Protein AF-A0ABD3Z2F8-F1 (afdb_monomer_lite)

pLDDT: mean 76.06, std 18.97, range [31.09, 95.56]

Secondary structure (DSSP, 8-state):
------S----PPP--S-----SHHHHHHHHTTS-TTS--------HHHHHTT-TT--HHHHHHHHHHHHHS--TTS---HHHHHHHHHHHHT-

Sequence (94 aa):
MKGLRCGFGVALPSRPACRDDVTVAGLIARLKQYPLDALCMGTFWLEDDFLSLDDSLSEEEIAEAMRIWDHSHDAGIGFNWDTLQFAIDHVKGR

Radius of gyration: 15.97 Å; chains: 1; bounding box: 47×27×39 Å

Foldseek 3Di:
DDDDDDDDDDPQPDPPPCLLPPDPVSVVVNVVVDDPPDDDDDDHDDPVLLCVVPVPDDPVLSSQLSVCLVVPDDPVDDDDPVSSVVSSCVSVVD

Structure (mmCIF, N/CA/C/O backbone):
data_AF-A0ABD3Z2F8-F1
#
_entry.id   AF-A0ABD3Z2F8-F1
#
loop_
_atom_site.group_PDB
_atom_site.id
_atom_site.type_symbol
_atom_site.label_atom_id
_atom_site.label_alt_id
_atom_site.label_comp_id
_atom_site.label_asym_id
_atom_site.label_entity_id
_atom_site.label_seq_id
_atom_site.pdbx_PDB_ins_code
_atom_site.Cartn_x
_atom_site.Cartn_y
_atom_site.Cartn_z
_atom_site.occupancy
_atom_site.B_iso_or_equiv
_atom_site.auth_seq_id
_atom_site.auth_comp_id
_atom_site.auth_asym_id
_atom_site.auth_atom_id
_atom_site.pdbx_PDB_model_num
ATOM 1 N N . MET A 1 1 ? 33.302 -15.327 8.999 1.00 31.17 1 MET A N 1
ATOM 2 C CA . MET A 1 1 ? 33.083 -16.138 7.782 1.00 31.17 1 MET A CA 1
ATOM 3 C C . MET A 1 1 ? 32.700 -15.197 6.653 1.00 31.17 1 MET A C 1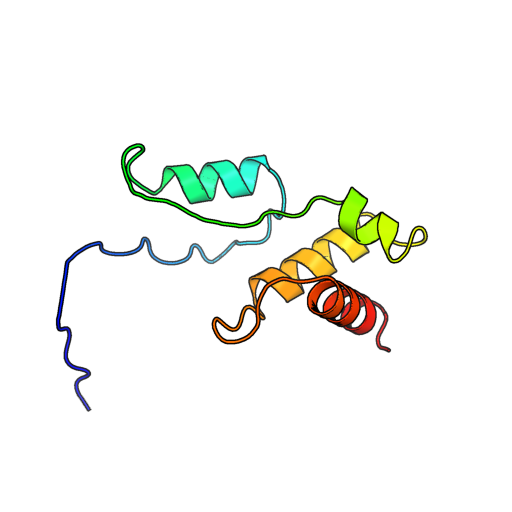
ATOM 5 O O . MET A 1 1 ? 31.778 -14.414 6.827 1.00 31.17 1 MET A O 1
ATOM 9 N N . LYS A 1 2 ? 33.478 -15.180 5.564 1.00 34.03 2 LYS A N 1
ATOM 10 C CA . LYS A 1 2 ? 33.239 -14.328 4.390 1.00 34.03 2 LYS A CA 1
ATOM 11 C C . LYS A 1 2 ? 32.078 -14.925 3.589 1.00 34.03 2 LYS A C 1
ATOM 13 O O . LYS A 1 2 ? 32.218 -16.021 3.059 1.00 34.03 2 LYS A O 1
ATOM 18 N N . GLY A 1 3 ? 30.948 -14.221 3.547 1.00 33.38 3 GLY A N 1
ATOM 19 C CA . GLY A 1 3 ? 29.808 -14.558 2.697 1.00 33.38 3 GLY A CA 1
ATOM 20 C C . GLY A 1 3 ? 30.125 -14.236 1.240 1.00 33.38 3 GLY A C 1
ATOM 21 O O . GLY A 1 3 ? 30.454 -13.101 0.898 1.00 33.38 3 GLY A O 1
ATOM 22 N N . LEU A 1 4 ? 30.081 -15.272 0.415 1.00 33.91 4 LEU A N 1
ATOM 23 C CA . LEU A 1 4 ? 30.367 -15.292 -1.011 1.00 33.91 4 LEU A CA 1
ATOM 24 C C . LEU A 1 4 ? 29.325 -14.447 -1.770 1.00 33.91 4 LEU A C 1
ATOM 26 O O . LEU A 1 4 ? 28.146 -14.784 -1.782 1.00 33.91 4 LEU A O 1
ATOM 30 N N . ARG A 1 5 ? 29.750 -13.350 -2.412 1.00 43.19 5 ARG A N 1
ATOM 31 C CA . ARG A 1 5 ? 28.937 -12.655 -3.423 1.00 43.19 5 ARG A CA 1
ATOM 32 C C . ARG A 1 5 ? 29.026 -13.443 -4.725 1.00 43.19 5 ARG A C 1
ATOM 34 O O . ARG A 1 5 ? 30.101 -13.516 -5.315 1.00 43.19 5 ARG A O 1
ATOM 41 N N . CYS A 1 6 ? 27.912 -14.008 -5.173 1.00 31.09 6 CYS A N 1
ATOM 42 C CA . CYS A 1 6 ? 27.796 -14.609 -6.495 1.00 31.09 6 CYS A CA 1
ATOM 43 C C . CYS A 1 6 ? 26.472 -14.177 -7.141 1.00 31.09 6 CYS A C 1
ATOM 45 O O . CYS A 1 6 ? 25.421 -14.359 -6.536 1.00 31.09 6 CYS A O 1
ATOM 47 N N . GLY A 1 7 ? 26.553 -13.637 -8.363 1.00 39.03 7 GLY A N 1
ATOM 48 C CA . GLY A 1 7 ? 25.449 -13.607 -9.329 1.00 39.03 7 GLY A CA 1
ATOM 49 C C . GLY A 1 7 ? 24.685 -12.286 -9.480 1.00 39.03 7 GLY A C 1
ATOM 50 O O . GLY A 1 7 ? 23.892 -11.934 -8.625 1.00 39.03 7 GLY A O 1
ATOM 51 N N . PHE A 1 8 ? 24.893 -11.630 -10.630 1.00 39.03 8 PHE A N 1
ATOM 52 C CA . PHE A 1 8 ? 24.115 -10.535 -11.239 1.00 39.03 8 PHE A CA 1
ATOM 53 C C . PHE A 1 8 ? 23.979 -9.220 -10.453 1.00 39.03 8 PHE A C 1
ATOM 55 O O . PHE A 1 8 ? 23.167 -9.046 -9.551 1.00 39.03 8 PHE A O 1
ATOM 62 N N . GLY A 1 9 ? 24.794 -8.247 -10.869 1.00 41.91 9 GLY A N 1
ATOM 63 C CA . GLY A 1 9 ? 24.768 -6.883 -10.370 1.00 41.91 9 GLY A CA 1
ATOM 64 C C . GLY A 1 9 ? 23.499 -6.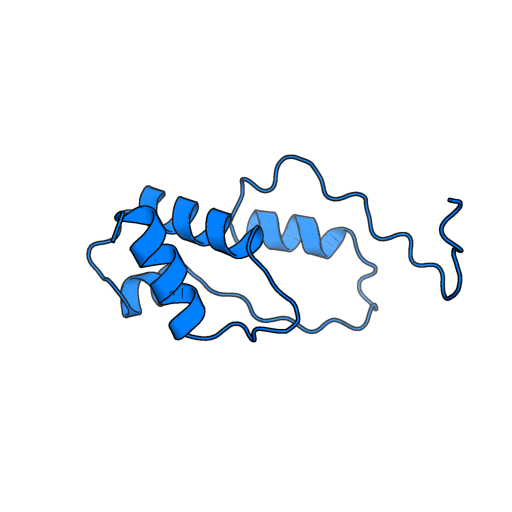140 -10.772 1.00 41.91 9 GLY A C 1
ATOM 65 O O . GLY A 1 9 ? 23.423 -5.579 -11.857 1.00 41.91 9 GLY A O 1
ATOM 66 N N . VAL A 1 10 ? 22.571 -6.036 -9.831 1.00 44.56 10 VAL A N 1
ATOM 67 C CA . VAL A 1 10 ? 21.921 -4.761 -9.536 1.00 44.56 10 VAL A CA 1
ATOM 68 C C . VAL A 1 10 ? 22.234 -4.515 -8.069 1.00 44.56 10 VAL A C 1
ATOM 70 O O . VAL A 1 10 ? 21.812 -5.277 -7.201 1.00 44.56 10 VAL A O 1
ATOM 73 N N . ALA A 1 11 ? 23.069 -3.518 -7.779 1.00 46.75 11 ALA A N 1
ATOM 74 C CA . ALA A 1 11 ? 23.207 -3.054 -6.409 1.00 46.75 11 ALA A CA 1
ATOM 75 C C . ALA A 1 11 ? 21.835 -2.501 -6.017 1.00 46.75 11 ALA A C 1
ATOM 77 O O . ALA A 1 11 ? 21.477 -1.408 -6.449 1.00 46.75 11 ALA A O 1
ATOM 78 N N . LEU A 1 12 ? 21.040 -3.289 -5.286 1.00 49.25 12 LEU A N 1
ATOM 79 C CA . LEU A 1 12 ? 19.802 -2.786 -4.711 1.00 49.25 12 LEU A CA 1
ATOM 80 C C . LEU A 1 12 ? 20.176 -1.545 -3.894 1.00 49.25 12 LEU A C 1
ATOM 82 O O . LEU A 1 12 ? 21.131 -1.624 -3.106 1.00 49.25 12 LEU A O 1
ATOM 86 N N . PRO A 1 13 ? 19.507 -0.402 -4.111 1.00 48.78 13 PRO A N 1
ATOM 87 C CA . PRO A 1 13 ? 19.779 0.787 -3.327 1.00 48.78 13 PRO A CA 1
ATOM 88 C C . PRO A 1 13 ? 19.672 0.422 -1.845 1.00 48.78 13 PRO A C 1
ATOM 90 O O . PRO A 1 13 ? 18.760 -0.299 -1.428 1.00 48.78 13 PRO A O 1
ATOM 93 N N . SER A 1 14 ? 20.652 0.863 -1.055 1.00 52.41 14 SER A N 1
ATOM 94 C CA . SER A 1 14 ? 20.633 0.701 0.397 1.00 52.41 14 SER A CA 1
ATOM 95 C C . SER A 1 14 ? 19.278 1.182 0.915 1.00 52.41 14 SER A C 1
ATOM 97 O O . SER A 1 14 ? 18.913 2.323 0.632 1.00 52.41 14 SER A O 1
ATOM 99 N N . ARG A 1 15 ? 18.536 0.327 1.640 1.00 51.28 15 ARG A N 1
ATOM 100 C CA . ARG A 1 15 ? 17.248 0.698 2.255 1.00 51.28 15 ARG A CA 1
ATOM 101 C C . ARG A 1 15 ? 17.437 2.031 3.001 1.00 51.28 15 ARG A C 1
ATOM 103 O O . ARG A 1 15 ? 18.215 2.048 3.958 1.00 51.28 15 ARG A O 1
ATOM 110 N N . PRO A 1 16 ? 16.799 3.139 2.580 1.00 47.91 16 PRO A N 1
ATOM 111 C CA . PRO A 1 16 ? 16.872 4.374 3.344 1.00 47.91 16 PRO A CA 1
ATOM 112 C C . PRO A 1 16 ? 16.236 4.132 4.716 1.00 47.91 16 PRO A C 1
ATOM 114 O O . PRO A 1 16 ? 15.201 3.479 4.821 1.00 47.91 16 PRO A O 1
ATOM 117 N N . ALA A 1 17 ? 16.889 4.633 5.765 1.00 48.50 17 ALA A N 1
ATOM 118 C CA . ALA A 1 17 ? 16.523 4.388 7.161 1.00 48.50 17 ALA A CA 1
ATOM 119 C C . ALA A 1 17 ? 15.175 5.008 7.580 1.00 48.50 17 ALA A C 1
ATOM 121 O O . ALA A 1 17 ? 14.689 4.704 8.660 1.00 48.50 17 ALA A O 1
ATOM 122 N N . CYS A 1 18 ? 14.576 5.855 6.740 1.00 44.03 18 CYS A N 1
ATOM 123 C CA . CYS A 1 18 ? 13.276 6.472 6.976 1.00 44.03 18 CYS A CA 1
ATOM 124 C C . CYS A 1 18 ? 12.292 5.912 5.942 1.00 44.03 18 CYS A C 1
ATOM 126 O O . CYS A 1 18 ? 12.211 6.382 4.807 1.00 44.03 18 CYS A O 1
ATOM 128 N N . ARG A 1 19 ? 11.614 4.827 6.324 1.00 53.81 19 ARG A N 1
ATOM 129 C CA . ARG A 1 19 ? 10.474 4.224 5.612 1.00 53.81 19 ARG A CA 1
ATOM 130 C C . ARG A 1 19 ? 9.141 4.787 6.127 1.00 53.81 19 ARG A C 1
ATOM 132 O O . ARG A 1 19 ? 8.100 4.185 5.904 1.00 53.81 19 ARG A O 1
ATOM 139 N N . ASP A 1 20 ? 9.176 5.920 6.827 1.00 57.75 20 ASP A N 1
ATOM 140 C CA . ASP A 1 20 ? 8.046 6.360 7.655 1.00 57.75 20 ASP A CA 1
ATOM 141 C C . ASP A 1 20 ? 6.891 6.955 6.837 1.00 57.75 20 ASP A C 1
ATOM 143 O O . ASP A 1 20 ? 5.769 7.061 7.319 1.00 57.75 20 ASP A O 1
ATOM 147 N N . ASP A 1 21 ? 7.151 7.285 5.572 1.00 72.31 21 ASP A N 1
ATOM 148 C CA . ASP A 1 21 ? 6.146 7.664 4.586 1.00 72.31 21 ASP A CA 1
ATOM 149 C C . ASP A 1 21 ? 5.532 6.393 3.956 1.00 72.31 21 ASP A C 1
ATOM 151 O O . ASP A 1 21 ? 6.059 5.814 2.996 1.00 72.31 21 ASP A O 1
ATOM 155 N N . VAL A 1 22 ? 4.389 5.969 4.503 1.00 86.75 22 VAL A N 1
ATOM 156 C CA . VAL A 1 22 ? 3.491 4.947 3.928 1.00 86.75 22 VAL A CA 1
ATOM 157 C C . VAL A 1 22 ? 2.462 5.561 2.970 1.00 86.75 22 VAL A C 1
ATOM 159 O O . VAL A 1 22 ? 1.326 5.115 2.881 1.00 86.75 22 VAL A O 1
ATOM 162 N N . THR A 1 23 ? 2.854 6.587 2.216 1.00 90.25 23 THR A N 1
ATOM 163 C CA . THR A 1 23 ? 1.995 7.240 1.222 1.00 90.25 23 THR A CA 1
ATOM 164 C C . THR A 1 23 ? 2.302 6.761 -0.198 1.00 90.25 23 THR A C 1
ATOM 166 O O . THR A 1 23 ? 3.354 6.179 -0.500 1.00 90.25 23 THR A O 1
ATOM 169 N N . VAL A 1 24 ? 1.397 7.084 -1.126 1.00 90.50 24 VAL A N 1
ATOM 170 C CA . VAL A 1 24 ? 1.610 6.887 -2.569 1.00 90.50 24 VAL A CA 1
ATOM 171 C C . VAL A 1 24 ? 2.847 7.651 -3.057 1.00 90.50 24 VAL A C 1
ATOM 173 O O . VAL A 1 24 ? 3.618 7.124 -3.861 1.00 90.50 24 VAL A O 1
ATOM 176 N N . ALA A 1 25 ? 3.085 8.868 -2.557 1.00 91.31 25 ALA A N 1
ATOM 177 C CA . ALA A 1 25 ? 4.254 9.659 -2.935 1.00 91.31 25 ALA A CA 1
ATOM 178 C C . ALA A 1 25 ? 5.557 8.981 -2.482 1.00 91.31 25 ALA A C 1
ATOM 180 O O . ALA A 1 25 ? 6.496 8.868 -3.279 1.00 91.31 25 ALA A O 1
ATOM 181 N N . GLY A 1 26 ? 5.585 8.443 -1.260 1.00 88.06 26 GLY A N 1
ATOM 182 C CA . GLY A 1 26 ? 6.698 7.648 -0.746 1.00 88.06 26 GLY A CA 1
ATOM 183 C C . GLY A 1 26 ? 6.916 6.356 -1.527 1.00 88.06 26 GLY A C 1
ATOM 184 O O . GLY A 1 26 ? 8.056 5.971 -1.798 1.00 88.06 26 GLY A O 1
ATOM 185 N N . LEU A 1 27 ? 5.847 5.670 -1.951 1.00 88.50 27 LEU A N 1
ATOM 186 C CA . LEU A 1 27 ? 5.956 4.501 -2.834 1.00 88.50 27 LEU A CA 1
ATOM 187 C C . LEU A 1 27 ? 6.556 4.871 -4.198 1.00 88.50 27 LEU A C 1
ATOM 189 O O . LEU A 1 27 ? 7.508 4.228 -4.640 1.00 88.50 27 LEU A O 1
ATOM 193 N N . ILE A 1 28 ? 6.076 5.944 -4.830 1.00 90.94 28 ILE A N 1
ATOM 194 C CA . ILE A 1 28 ? 6.632 6.450 -6.092 1.00 90.94 28 ILE A CA 1
ATOM 195 C C . ILE A 1 28 ? 8.115 6.804 -5.925 1.00 90.94 28 ILE A C 1
ATOM 197 O O . ILE A 1 28 ? 8.928 6.451 -6.778 1.00 90.94 28 ILE A O 1
ATOM 201 N N . ALA A 1 29 ?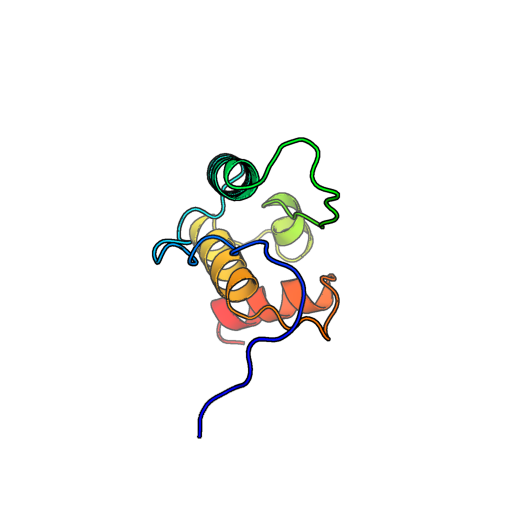 8.490 7.480 -4.836 1.00 89.50 29 ALA A N 1
ATOM 202 C CA . ALA A 1 29 ? 9.878 7.840 -4.558 1.00 89.50 29 ALA A CA 1
ATOM 203 C C . ALA A 1 29 ? 10.784 6.605 -4.415 1.00 89.50 29 ALA A C 1
ATOM 205 O O . ALA A 1 29 ? 11.912 6.617 -4.909 1.00 89.50 29 ALA A O 1
ATOM 206 N N . ARG A 1 30 ? 10.286 5.523 -3.799 1.00 86.25 30 ARG A N 1
ATOM 207 C CA . ARG A 1 30 ? 10.986 4.230 -3.707 1.00 86.25 30 ARG A CA 1
ATOM 208 C C . ARG A 1 30 ? 11.123 3.555 -5.074 1.00 86.25 30 ARG A C 1
ATOM 210 O O . ARG A 1 30 ? 12.213 3.110 -5.420 1.00 86.25 30 ARG A O 1
ATOM 217 N N . LEU A 1 31 ? 10.056 3.520 -5.873 1.00 88.94 31 LEU A N 1
ATOM 218 C CA . LEU A 1 31 ? 10.068 2.911 -7.210 1.00 88.94 31 LEU A CA 1
ATOM 219 C C . LEU A 1 31 ? 10.985 3.659 -8.188 1.00 88.94 31 LEU A C 1
ATOM 221 O O . LEU A 1 31 ? 11.688 3.030 -8.973 1.00 88.94 31 LEU A O 1
ATOM 225 N N . LYS A 1 32 ? 11.059 4.992 -8.090 1.00 90.75 32 LYS A N 1
ATOM 226 C CA . LYS A 1 32 ? 11.950 5.840 -8.905 1.00 90.75 32 LYS A CA 1
ATOM 227 C C . LYS A 1 32 ? 13.445 5.569 -8.702 1.00 90.75 32 LYS A C 1
ATOM 229 O O . LYS A 1 32 ? 14.252 6.091 -9.465 1.00 90.75 32 LYS A O 1
ATOM 234 N N . GLN A 1 33 ? 13.827 4.784 -7.693 1.00 89.75 33 GLN A N 1
ATOM 235 C CA . GLN A 1 33 ? 15.218 4.361 -7.495 1.00 89.75 33 GLN A CA 1
ATOM 236 C C . GLN A 1 33 ? 15.647 3.263 -8.484 1.00 89.75 33 GLN A C 1
ATOM 238 O O . GLN A 1 33 ? 16.841 2.989 -8.601 1.00 89.75 33 GLN A O 1
ATOM 243 N N . TYR A 1 34 ? 14.699 2.647 -9.195 1.00 90.12 34 TYR A N 1
ATOM 244 C CA . TYR A 1 34 ? 14.948 1.615 -10.199 1.00 90.12 34 TYR A CA 1
ATOM 245 C C . TYR A 1 34 ? 14.832 2.182 -11.627 1.00 90.12 34 TYR A C 1
ATOM 247 O O . TYR A 1 34 ? 14.098 3.150 -11.844 1.00 90.12 34 TYR A O 1
ATOM 255 N N . PRO A 1 35 ? 15.525 1.589 -12.621 1.00 92.50 35 PRO A N 1
ATOM 256 C CA . PRO A 1 35 ? 15.302 1.903 -14.032 1.00 92.50 35 PRO A CA 1
ATOM 257 C C . PRO A 1 35 ? 13.835 1.696 -14.434 1.00 92.50 35 PRO A C 1
ATOM 259 O O . PRO A 1 35 ? 13.208 0.728 -14.008 1.00 92.50 35 PRO A O 1
ATOM 262 N N . LEU A 1 36 ? 13.290 2.584 -15.272 1.00 91.25 36 LEU A N 1
ATOM 263 C CA . LEU A 1 36 ? 11.874 2.540 -15.674 1.00 91.25 36 LEU A CA 1
ATOM 264 C C . LEU A 1 36 ? 11.513 1.328 -16.544 1.00 91.25 36 LEU A C 1
ATOM 266 O O . LEU A 1 36 ? 10.342 0.983 -16.658 1.00 91.25 36 LEU A O 1
ATOM 270 N N . ASP A 1 37 ? 12.504 0.706 -17.172 1.00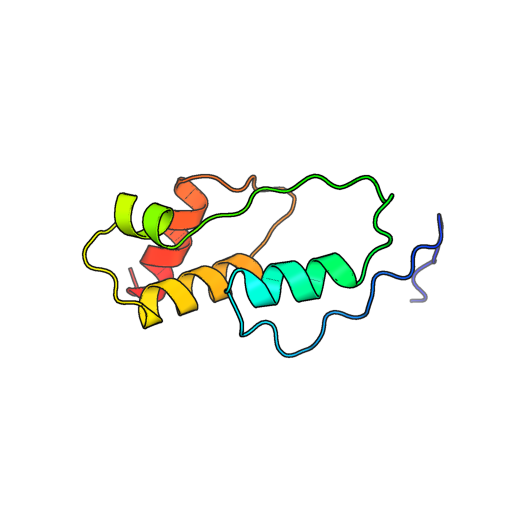 91.62 37 ASP A N 1
ATOM 271 C CA . ASP A 1 37 ? 12.376 -0.496 -17.994 1.00 91.62 37 ASP A CA 1
ATOM 272 C C . ASP A 1 37 ? 12.661 -1.790 -17.214 1.00 91.62 37 ASP A C 1
ATOM 274 O O . ASP A 1 37 ? 12.596 -2.884 -17.779 1.00 91.62 37 ASP A O 1
ATOM 278 N N . ALA A 1 38 ? 12.955 -1.694 -15.915 1.00 92.50 38 ALA A N 1
ATOM 279 C CA . ALA A 1 38 ? 13.110 -2.866 -15.072 1.00 92.50 38 ALA A CA 1
ATOM 280 C C . ALA A 1 38 ? 11.774 -3.618 -14.953 1.00 92.50 38 ALA A C 1
ATOM 282 O O . ALA A 1 38 ? 10.736 -3.036 -14.634 1.00 92.50 38 ALA A O 1
ATOM 283 N N . LEU A 1 39 ? 11.809 -4.938 -15.161 1.00 81.00 39 LEU A N 1
ATOM 284 C CA . LEU A 1 39 ? 10.657 -5.798 -14.893 1.00 81.00 39 LEU A CA 1
ATOM 285 C C . LEU A 1 39 ? 10.288 -5.693 -13.411 1.00 81.00 39 LEU A C 1
ATOM 287 O O . LEU A 1 39 ? 11.118 -5.942 -12.536 1.00 81.00 39 LEU A O 1
ATOM 291 N N . CYS A 1 40 ? 9.039 -5.335 -13.136 1.00 83.19 40 CYS A N 1
ATOM 292 C CA . CYS A 1 40 ? 8.540 -5.112 -11.788 1.00 83.19 40 CYS A CA 1
ATOM 293 C C . CYS A 1 40 ? 7.164 -5.763 -11.625 1.00 83.19 40 CYS A C 1
ATOM 295 O O . CYS A 1 40 ? 6.325 -5.700 -12.522 1.00 83.19 40 CYS A O 1
ATOM 297 N N . MET A 1 41 ? 6.943 -6.388 -10.470 1.00 79.38 41 MET A N 1
ATOM 298 C CA . MET A 1 41 ? 5.654 -6.917 -10.041 1.00 79.38 41 MET A CA 1
ATOM 299 C C . MET A 1 41 ? 5.519 -6.672 -8.543 1.00 79.38 41 MET A C 1
ATOM 301 O O . MET A 1 41 ? 6.462 -6.900 -7.787 1.00 79.38 41 MET A O 1
ATOM 305 N N . GLY A 1 42 ? 4.354 -6.200 -8.121 1.00 77.19 42 GLY A N 1
ATOM 306 C CA . GLY A 1 42 ? 4.067 -5.918 -6.726 1.00 77.19 42 GLY A CA 1
ATOM 307 C C . GLY A 1 42 ? 2.573 -5.765 -6.500 1.00 77.19 42 GLY A C 1
ATOM 308 O O . GLY A 1 42 ? 1.801 -5.594 -7.441 1.00 77.19 42 GLY A O 1
ATOM 309 N N . THR A 1 43 ? 2.191 -5.830 -5.235 1.00 77.56 43 THR A N 1
ATOM 310 C CA . THR A 1 43 ? 0.848 -5.544 -4.737 1.00 77.56 43 THR A CA 1
ATOM 311 C C . THR A 1 43 ? 0.957 -4.327 -3.831 1.00 77.56 43 THR A C 1
ATOM 313 O O . THR A 1 43 ? 1.911 -4.223 -3.059 1.00 77.56 43 THR A O 1
ATOM 316 N N . PHE A 1 44 ? 0.018 -3.396 -3.947 1.00 82.81 44 PHE A N 1
ATOM 317 C CA . PHE A 1 44 ? -0.072 -2.231 -3.076 1.00 82.81 44 PHE A CA 1
ATOM 318 C C . PHE A 1 44 ? -1.470 -2.183 -2.471 1.00 82.81 44 PHE A C 1
ATOM 320 O O . PHE A 1 44 ? -2.421 -2.648 -3.093 1.00 82.81 44 PHE A O 1
ATOM 327 N N . TRP A 1 45 ? -1.550 -1.639 -1.264 1.00 87.38 45 TRP A N 1
ATOM 328 C CA . TRP A 1 45 ? -2.769 -1.528 -0.475 1.00 87.38 45 TRP A CA 1
ATOM 329 C C . TRP A 1 45 ? -2.929 -0.071 -0.056 1.00 87.38 45 TRP A C 1
ATOM 331 O O . TRP A 1 45 ? -1.930 0.631 0.141 1.00 87.38 45 TRP A O 1
ATOM 341 N N . LEU A 1 46 ? -4.170 0.383 0.026 1.00 92.06 46 LEU A N 1
ATOM 342 C CA . LEU A 1 46 ? -4.553 1.737 0.402 1.00 92.06 46 LEU A CA 1
ATOM 343 C C . LEU A 1 46 ? -5.277 1.717 1.749 1.00 92.06 46 LEU A C 1
ATOM 345 O O . LEU A 1 46 ? -5.616 0.658 2.268 1.00 92.06 46 LEU A O 1
ATOM 349 N N . GLU A 1 47 ? -5.518 2.895 2.318 1.00 92.69 47 GLU A N 1
ATOM 350 C CA . GLU A 1 47 ? -6.271 3.035 3.572 1.00 92.69 47 GLU A CA 1
ATOM 351 C C . GLU A 1 47 ? -7.633 2.322 3.527 1.00 92.69 47 GLU A C 1
ATOM 353 O O . GLU A 1 47 ? -7.993 1.638 4.483 1.00 92.69 47 GLU A O 1
ATOM 358 N N . ASP A 1 48 ? -8.330 2.388 2.387 1.00 92.94 48 ASP A N 1
ATOM 359 C CA . ASP A 1 48 ? -9.639 1.763 2.171 1.00 92.94 48 ASP A CA 1
ATOM 360 C C . ASP A 1 48 ? -9.619 0.247 2.407 1.00 92.94 48 ASP A C 1
ATOM 362 O O . ASP A 1 48 ? -10.615 -0.333 2.846 1.00 92.94 48 ASP A O 1
ATOM 366 N N . ASP A 1 49 ? -8.487 -0.413 2.154 1.00 91.88 49 ASP A N 1
ATOM 367 C CA . ASP A 1 49 ? -8.351 -1.848 2.386 1.00 91.88 49 ASP A CA 1
ATOM 368 C C . ASP A 1 49 ? -8.294 -2.181 3.887 1.00 91.88 49 ASP A C 1
ATOM 370 O O . ASP A 1 49 ? -8.825 -3.205 4.315 1.00 91.88 49 ASP A O 1
ATOM 374 N N . PHE A 1 50 ? -7.705 -1.302 4.705 1.00 91.62 50 PHE A N 1
ATOM 375 C CA . PHE A 1 50 ? -7.694 -1.439 6.165 1.00 91.62 50 PHE A CA 1
ATOM 376 C C . PHE A 1 50 ? -9.069 -1.113 6.748 1.00 91.62 50 PHE A C 1
ATOM 378 O O . PHE A 1 50 ? -9.574 -1.859 7.585 1.00 91.62 50 PHE A O 1
ATOM 385 N N . LEU A 1 51 ? -9.712 -0.055 6.248 1.00 92.88 51 LEU A N 1
ATOM 386 C CA . LEU A 1 51 ? -11.067 0.331 6.652 1.00 92.88 51 LEU A CA 1
ATOM 387 C C . LEU A 1 51 ? -12.121 -0.715 6.260 1.00 92.88 51 LEU A C 1
ATOM 389 O O . LEU A 1 51 ? -13.137 -0.852 6.934 1.00 92.88 51 LEU A O 1
ATOM 393 N N . SER A 1 52 ? -11.869 -1.495 5.205 1.00 93.88 52 SER A N 1
ATOM 394 C CA . SER A 1 52 ? -12.719 -2.633 4.830 1.00 93.88 52 SER A CA 1
ATOM 395 C C . SER A 1 52 ? -12.676 -3.777 5.852 1.00 93.88 52 SER A C 1
ATOM 397 O O . SER A 1 52 ? -13.619 -4.566 5.917 1.00 93.88 52 SER A O 1
ATOM 399 N N . LEU A 1 53 ? -11.594 -3.886 6.631 1.00 92.19 53 LEU A N 1
ATOM 400 C CA . LEU A 1 53 ? -11.463 -4.852 7.726 1.00 92.19 53 LEU A CA 1
ATOM 401 C C . LEU A 1 53 ? -11.976 -4.277 9.048 1.00 92.19 53 LEU A C 1
ATOM 403 O O . LEU A 1 53 ? -12.638 -4.980 9.812 1.00 92.19 53 LEU A O 1
ATOM 407 N N . ASP A 1 54 ? -11.669 -3.009 9.314 1.00 93.00 54 ASP A N 1
ATOM 408 C CA . ASP A 1 54 ? -12.026 -2.325 10.550 1.00 93.00 54 ASP A CA 1
ATOM 409 C C . ASP A 1 54 ? -12.222 -0.824 10.286 1.00 93.00 54 ASP A C 1
ATOM 411 O O . ASP A 1 54 ? -11.269 -0.050 10.182 1.00 93.00 54 ASP A O 1
ATOM 415 N N . ASP A 1 55 ? -13.484 -0.411 10.172 1.00 95.12 55 ASP A N 1
ATOM 416 C CA . ASP A 1 55 ? -13.878 0.969 9.866 1.00 95.12 55 ASP A CA 1
ATOM 417 C C . ASP A 1 55 ? -13.688 1.936 11.048 1.00 95.12 55 ASP A C 1
ATOM 419 O O . ASP A 1 55 ? -13.907 3.142 10.914 1.00 95.12 55 ASP A O 1
ATOM 423 N N . SER A 1 56 ? -13.263 1.422 12.207 1.00 95.56 56 SER A N 1
ATOM 424 C CA . SER A 1 56 ? -13.024 2.201 13.417 1.00 95.56 56 SER A CA 1
ATOM 425 C C . SER A 1 56 ? -11.597 2.745 13.508 1.00 95.56 56 SER A C 1
ATOM 427 O O . SER A 1 56 ? -11.286 3.407 14.501 1.00 95.56 56 SER A O 1
ATOM 429 N N . LEU A 1 57 ? -10.715 2.394 12.569 1.00 94.62 57 LEU A N 1
ATOM 430 C CA . LEU A 1 57 ? -9.298 2.742 12.630 1.00 94.62 57 LEU A CA 1
ATOM 431 C C . LEU A 1 57 ? -9.064 4.238 12.393 1.00 94.62 57 LEU A C 1
ATOM 433 O O . LEU A 1 57 ? -9.636 4.833 11.478 1.00 94.62 57 LEU A O 1
ATOM 437 N N . SER A 1 58 ? -8.177 4.839 13.189 1.00 94.56 58 SER A N 1
ATOM 438 C CA . SER A 1 58 ? -7.667 6.184 12.906 1.00 94.56 58 SER A CA 1
ATOM 439 C C . SER A 1 58 ? -6.610 6.165 11.798 1.00 94.56 58 SER A C 1
ATOM 441 O O . SER A 1 58 ? -5.979 5.143 11.525 1.00 94.56 58 SER A O 1
ATOM 443 N N . GLU A 1 59 ? -6.363 7.326 11.188 1.00 91.06 59 GLU A N 1
ATOM 444 C CA . GLU A 1 59 ? -5.279 7.494 10.214 1.00 91.06 59 GLU A CA 1
ATOM 445 C C . GLU A 1 59 ? -3.912 7.112 10.815 1.00 91.06 59 GLU A C 1
ATOM 447 O O . GLU A 1 59 ? -3.109 6.448 10.157 1.00 91.06 59 GLU A O 1
ATOM 452 N N . GLU A 1 60 ? -3.651 7.454 12.086 1.00 91.25 60 GLU A N 1
ATOM 453 C CA . GLU A 1 60 ? -2.402 7.069 12.753 1.00 91.25 60 GLU A CA 1
ATOM 454 C C . GLU A 1 60 ? -2.286 5.556 12.972 1.00 91.25 60 GLU A C 1
ATOM 456 O O . GLU A 1 60 ? -1.201 4.996 12.790 1.00 91.25 60 GLU A O 1
ATOM 461 N N . GLU A 1 61 ? -3.382 4.887 13.342 1.00 92.75 61 GLU A N 1
ATOM 462 C CA . GLU A 1 61 ? -3.415 3.431 13.521 1.00 92.75 61 GLU A CA 1
ATOM 463 C C . GLU A 1 61 ? -3.175 2.703 12.196 1.00 92.75 61 GLU A C 1
ATOM 465 O O . GLU A 1 61 ? -2.388 1.755 12.148 1.00 92.75 61 GLU A O 1
ATOM 470 N N . ILE A 1 62 ? -3.784 3.180 11.107 1.00 93.25 62 ILE A N 1
ATOM 471 C CA . ILE A 1 62 ? -3.554 2.657 9.754 1.00 93.25 62 ILE A CA 1
ATOM 472 C C . ILE A 1 62 ? -2.088 2.851 9.362 1.00 93.25 62 ILE A C 1
ATOM 474 O O . ILE A 1 62 ? -1.437 1.908 8.909 1.00 93.25 62 ILE A O 1
ATOM 478 N N . ALA A 1 63 ? -1.531 4.046 9.574 1.00 91.00 63 ALA A N 1
ATOM 479 C CA . ALA A 1 63 ? -0.145 4.333 9.227 1.00 91.00 63 ALA A CA 1
ATOM 480 C C . ALA A 1 63 ? 0.851 3.478 10.030 1.00 91.00 63 ALA A C 1
ATOM 482 O O . ALA A 1 63 ? 1.885 3.060 9.501 1.00 91.00 63 ALA A O 1
ATOM 483 N N . GLU A 1 64 ? 0.569 3.210 11.306 1.00 89.81 64 GLU A N 1
ATOM 484 C CA . GLU A 1 64 ? 1.362 2.291 12.126 1.00 89.81 64 GLU A CA 1
ATOM 485 C C . GLU A 1 64 ? 1.221 0.841 11.645 1.00 89.81 64 GLU A C 1
ATOM 487 O O . GLU A 1 64 ? 2.236 0.167 11.463 1.00 89.81 64 GLU A O 1
ATOM 492 N N . ALA A 1 65 ? 0.005 0.376 11.340 1.00 89.25 65 ALA A N 1
ATOM 493 C CA . ALA A 1 65 ? -0.232 -0.963 10.800 1.00 89.25 65 ALA A CA 1
ATOM 494 C C . ALA A 1 65 ? 0.514 -1.175 9.472 1.00 89.25 65 ALA A C 1
ATOM 496 O O . ALA A 1 65 ? 1.211 -2.177 9.299 1.00 89.25 65 ALA A O 1
ATOM 497 N N . MET A 1 66 ? 0.456 -0.200 8.559 1.00 89.25 66 MET A N 1
ATOM 498 C CA . MET A 1 66 ? 1.209 -0.211 7.302 1.00 89.25 66 MET A CA 1
ATOM 499 C C . MET A 1 66 ? 2.725 -0.258 7.537 1.00 89.25 66 MET A C 1
ATOM 501 O O . MET A 1 66 ? 3.438 -0.978 6.831 1.00 89.25 66 MET A O 1
ATOM 505 N N . ARG A 1 67 ? 3.241 0.473 8.538 1.00 86.19 67 ARG A N 1
ATOM 506 C CA . ARG A 1 67 ? 4.667 0.439 8.900 1.00 86.19 67 ARG A CA 1
ATOM 507 C C . ARG A 1 67 ? 5.065 -0.916 9.474 1.00 86.19 67 ARG A C 1
ATOM 509 O O . ARG A 1 67 ? 6.067 -1.471 9.024 1.00 86.19 67 ARG A O 1
ATOM 516 N N . ILE A 1 68 ? 4.292 -1.481 10.399 1.00 83.12 68 ILE A N 1
ATOM 517 C CA . ILE A 1 68 ? 4.524 -2.830 10.939 1.00 83.12 68 ILE A CA 1
ATOM 518 C C . ILE A 1 68 ? 4.556 -3.853 9.802 1.00 83.12 68 ILE A C 1
ATOM 520 O O . ILE A 1 68 ? 5.446 -4.705 9.754 1.00 83.12 68 ILE A O 1
ATOM 524 N N . TRP A 1 69 ? 3.640 -3.728 8.847 1.00 77.75 69 TRP A N 1
ATOM 525 C CA . TRP A 1 69 ? 3.528 -4.619 7.701 1.00 77.75 69 TRP A CA 1
ATOM 526 C C . TRP A 1 69 ? 4.722 -4.513 6.730 1.00 77.75 69 TRP A C 1
ATOM 528 O O . TRP A 1 69 ? 5.303 -5.537 6.368 1.00 77.75 69 TRP A O 1
ATOM 538 N N . ASP A 1 70 ? 5.189 -3.305 6.379 1.00 78.25 70 ASP A N 1
ATOM 539 C CA . ASP A 1 70 ? 6.378 -3.106 5.516 1.00 78.25 70 ASP A CA 1
ATOM 540 C C . ASP A 1 70 ? 7.692 -3.605 6.159 1.00 78.25 70 ASP A C 1
ATOM 542 O O . ASP A 1 70 ? 8.655 -3.953 5.455 1.00 78.25 70 ASP A O 1
ATOM 546 N N . HIS A 1 71 ? 7.751 -3.653 7.494 1.00 74.62 71 HIS A N 1
ATOM 547 C CA . HIS A 1 71 ? 8.902 -4.165 8.246 1.00 74.62 71 HIS A CA 1
ATOM 548 C C . HIS A 1 71 ? 8.841 -5.677 8.490 1.00 74.62 71 HIS A C 1
ATOM 550 O O . HIS A 1 71 ? 9.889 -6.322 8.510 1.00 74.62 71 HIS A O 1
ATOM 556 N N . SER A 1 72 ? 7.640 -6.243 8.618 1.00 67.75 72 SER A N 1
ATOM 557 C CA . SER A 1 72 ? 7.408 -7.664 8.921 1.00 67.75 72 SER A CA 1
ATOM 558 C C . SER A 1 72 ? 7.301 -8.556 7.677 1.00 67.75 72 SER A C 1
ATOM 560 O O . SER A 1 72 ? 6.931 -9.721 7.790 1.00 67.75 72 SER A O 1
ATOM 562 N N . HIS A 1 73 ? 7.609 -8.028 6.487 1.00 66.31 73 HIS A N 1
ATOM 563 C CA . HIS A 1 73 ? 7.455 -8.756 5.229 1.00 66.31 73 HIS A CA 1
ATOM 564 C C . HIS A 1 73 ? 8.365 -9.998 5.140 1.00 66.31 73 HIS A C 1
ATOM 566 O O . HIS A 1 73 ? 9.584 -9.880 4.978 1.00 66.31 73 HIS A O 1
ATOM 572 N N . ASP A 1 74 ? 7.749 -11.183 5.188 1.00 64.31 74 ASP A N 1
ATOM 573 C CA . ASP A 1 74 ? 8.364 -12.479 4.891 1.00 64.31 74 ASP A CA 1
ATOM 574 C C . ASP A 1 74 ? 8.007 -12.907 3.457 1.00 64.31 74 ASP A C 1
ATOM 576 O O . ASP A 1 74 ? 6.835 -13.024 3.107 1.00 64.31 74 ASP A O 1
ATOM 580 N N . ALA A 1 75 ? 9.015 -13.178 2.621 1.00 59.09 75 ALA A N 1
ATOM 581 C CA . ALA A 1 75 ? 8.827 -13.604 1.231 1.00 59.09 75 ALA A CA 1
ATOM 582 C C . ALA A 1 75 ? 8.135 -14.978 1.084 1.00 59.09 75 ALA A C 1
ATOM 584 O O . ALA A 1 75 ? 7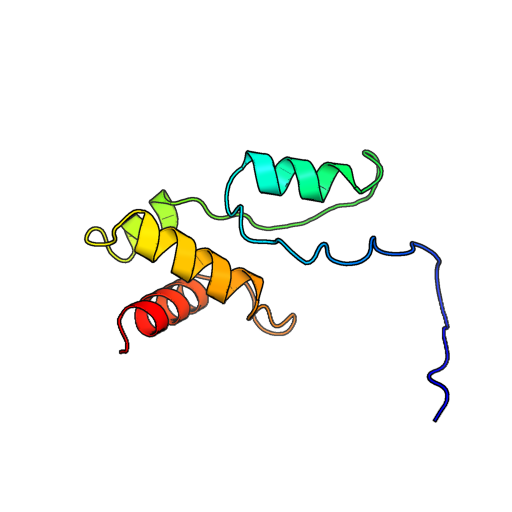.691 -15.323 -0.011 1.00 59.09 75 ALA A O 1
ATOM 585 N N . GLY A 1 76 ? 8.057 -15.770 2.159 1.00 62.25 76 GLY A N 1
ATOM 586 C CA . GLY A 1 76 ? 7.303 -17.023 2.226 1.00 62.25 76 GLY A CA 1
ATOM 587 C C . GLY A 1 76 ? 5.816 -16.847 2.550 1.00 62.25 76 GLY A C 1
ATOM 588 O O . GLY A 1 76 ? 5.059 -17.810 2.429 1.00 62.25 76 GLY A O 1
ATOM 589 N N . ILE A 1 77 ? 5.387 -15.642 2.935 1.00 65.75 77 ILE A N 1
ATOM 590 C CA . ILE A 1 77 ? 3.999 -15.324 3.273 1.00 65.75 77 ILE A CA 1
ATOM 591 C C . IL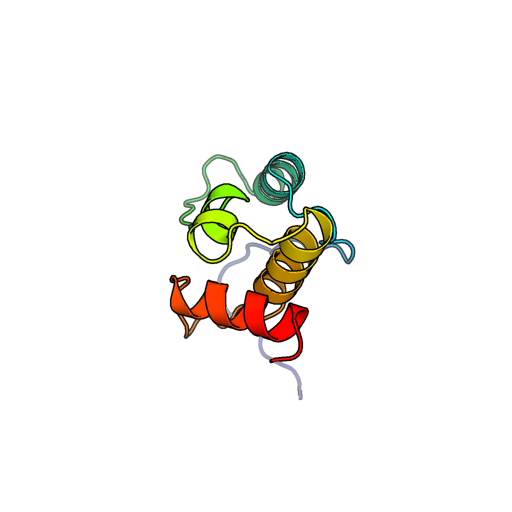E A 1 77 ? 3.485 -14.312 2.247 1.00 65.75 77 ILE A C 1
ATOM 593 O O . ILE A 1 77 ? 3.941 -13.173 2.171 1.00 65.75 77 ILE A O 1
ATOM 597 N N . GLY A 1 78 ? 2.537 -14.748 1.416 1.00 65.75 78 GLY A N 1
ATOM 598 C CA . GLY A 1 78 ? 1.894 -13.864 0.450 1.00 65.75 78 GLY A CA 1
ATOM 599 C C . GLY A 1 78 ? 1.138 -12.740 1.155 1.00 65.75 78 GLY A C 1
ATOM 600 O O . GLY A 1 78 ? 0.501 -12.960 2.181 1.00 65.75 78 GLY A O 1
ATOM 601 N N . PHE A 1 79 ? 1.180 -11.545 0.576 1.00 67.62 79 PHE A N 1
ATOM 602 C CA . PHE A 1 79 ? 0.362 -10.430 1.034 1.00 67.62 79 PHE A CA 1
ATOM 603 C C . PHE A 1 79 ? -1.120 -10.713 0.755 1.00 67.62 79 PHE A C 1
ATOM 605 O O . PHE A 1 79 ? -1.533 -10.810 -0.402 1.00 67.62 79 PHE A O 1
ATOM 612 N N . ASN A 1 80 ? -1.900 -10.885 1.820 1.00 80.12 80 ASN A N 1
ATOM 613 C CA . ASN A 1 80 ? -3.320 -11.232 1.778 1.00 80.12 80 ASN A CA 1
ATOM 614 C C . ASN A 1 80 ? -4.084 -10.615 2.969 1.00 80.12 80 ASN A C 1
ATOM 616 O O . ASN A 1 80 ? -3.474 -10.042 3.872 1.00 80.12 80 ASN A O 1
ATOM 620 N N . TRP A 1 81 ? -5.411 -10.768 2.989 1.00 82.00 81 TRP A N 1
ATOM 621 C CA . TRP A 1 81 ? -6.280 -10.243 4.052 1.00 82.00 81 TRP A CA 1
ATOM 622 C C . TRP A 1 81 ? -5.856 -10.667 5.467 1.00 82.00 81 TRP A C 1
ATOM 624 O O . TRP A 1 81 ? -5.869 -9.838 6.374 1.00 82.00 81 TRP A O 1
ATOM 634 N N . ASP A 1 82 ? -5.392 -11.906 5.650 1.00 83.69 82 ASP A N 1
ATOM 635 C CA . ASP A 1 82 ? -4.939 -12.400 6.958 1.00 83.69 82 ASP A CA 1
ATOM 636 C C . ASP A 1 82 ? -3.705 -11.628 7.457 1.00 83.69 82 ASP A C 1
ATOM 638 O O . ASP A 1 82 ? -3.596 -11.309 8.642 1.00 83.69 82 ASP A O 1
ATOM 642 N N . THR A 1 83 ? -2.783 -11.268 6.553 1.00 80.56 83 THR A N 1
ATOM 643 C CA . THR A 1 83 ? -1.609 -10.452 6.911 1.00 80.56 83 THR A CA 1
ATOM 644 C C . THR A 1 83 ? -1.962 -9.011 7.281 1.00 80.56 83 THR A C 1
ATOM 646 O O . THR A 1 83 ? -1.239 -8.407 8.074 1.00 80.56 83 THR A O 1
ATOM 649 N N . LEU A 1 84 ? -3.059 -8.462 6.744 1.00 80.88 84 LEU A N 1
ATOM 650 C CA . LEU A 1 84 ? -3.559 -7.138 7.129 1.00 80.88 84 LEU A CA 1
ATOM 651 C C . LEU A 1 84 ? -4.196 -7.193 8.524 1.00 80.88 84 LEU A C 1
ATOM 653 O O . LEU A 1 84 ? -3.867 -6.368 9.375 1.00 80.88 84 LEU A O 1
ATOM 657 N N . GLN A 1 85 ? -5.035 -8.202 8.786 1.00 84.06 85 GLN A N 1
ATOM 658 C CA . GLN A 1 85 ? -5.667 -8.384 10.095 1.00 84.06 85 GLN A CA 1
ATOM 659 C C . GLN A 1 85 ? -4.626 -8.557 11.211 1.00 84.06 85 GLN A C 1
ATOM 661 O O . GLN A 1 85 ? -4.734 -7.913 12.249 1.00 84.06 85 GLN A O 1
ATOM 666 N N . PHE A 1 86 ? -3.566 -9.338 10.972 1.00 86.38 86 PHE A N 1
ATOM 667 C CA . PHE A 1 86 ? -2.464 -9.492 11.929 1.00 86.38 86 PHE A CA 1
ATOM 668 C C . PHE A 1 86 ? -1.812 -8.152 12.310 1.00 86.38 86 PHE A C 1
ATOM 670 O O . PHE A 1 86 ? -1.509 -7.914 13.480 1.00 86.38 86 PHE A O 1
ATOM 677 N N . ALA A 1 87 ? -1.591 -7.264 11.335 1.00 82.88 87 ALA A N 1
ATOM 678 C CA . ALA A 1 87 ? -1.009 -5.951 11.598 1.00 82.88 87 ALA A CA 1
ATOM 679 C C . ALA A 1 87 ? -1.964 -5.059 12.414 1.00 82.88 87 ALA A C 1
ATOM 681 O O . ALA A 1 87 ? -1.517 -4.381 13.339 1.00 82.88 87 ALA A O 1
ATOM 682 N N . ILE A 1 88 ? -3.267 -5.102 12.114 1.00 83.75 88 ILE A N 1
ATOM 683 C CA . ILE A 1 88 ? -4.312 -4.390 12.869 1.00 83.75 88 ILE A CA 1
ATOM 684 C C . ILE A 1 88 ? -4.362 -4.875 14.324 1.00 83.75 88 ILE A C 1
ATOM 686 O O . ILE A 1 88 ? -4.356 -4.061 15.250 1.00 83.75 88 ILE A O 1
ATOM 690 N N . ASP A 1 89 ? -4.366 -6.191 14.536 1.00 89.50 89 ASP A N 1
ATOM 691 C CA . ASP A 1 89 ? -4.412 -6.787 15.873 1.00 89.50 89 ASP A CA 1
ATOM 692 C C . ASP A 1 89 ? -3.185 -6.378 16.700 1.00 89.50 89 ASP A C 1
ATOM 694 O O . ASP A 1 89 ? -3.319 -5.990 17.863 1.00 89.50 89 ASP A O 1
ATOM 698 N N . HIS A 1 90 ? -2.004 -6.331 16.070 1.00 86.81 90 HIS A N 1
ATOM 699 C CA . HIS A 1 90 ? -0.780 -5.856 16.713 1.00 86.81 90 HIS A CA 1
ATOM 700 C C . HIS A 1 90 ? -0.886 -4.398 17.183 1.00 86.81 90 HIS A C 1
ATOM 702 O O . HIS A 1 90 ? -0.519 -4.101 18.320 1.00 86.81 90 HIS A O 1
ATOM 708 N N . VAL A 1 91 ? -1.417 -3.495 16.347 1.00 88.19 91 VAL A N 1
ATOM 709 C CA . VAL A 1 91 ? -1.633 -2.083 16.719 1.00 88.19 91 VAL A CA 1
ATOM 710 C C . VAL A 1 91 ? -2.617 -1.964 17.883 1.00 88.19 91 VAL A C 1
ATOM 712 O O . VAL A 1 91 ? -2.385 -1.194 18.814 1.00 88.19 91 VAL A O 1
ATOM 715 N N . LYS A 1 92 ? -3.687 -2.768 17.881 1.00 85.44 92 LYS A N 1
ATOM 716 C CA . LYS A 1 92 ? -4.699 -2.773 18.950 1.00 85.44 92 LYS A CA 1
ATOM 717 C C . LYS A 1 92 ? -4.263 -3.530 20.213 1.00 85.44 92 LYS A C 1
ATOM 719 O O . LYS A 1 92 ? -4.987 -3.491 21.210 1.00 85.44 92 LYS A O 1
ATOM 724 N N . GLY A 1 93 ? -3.113 -4.207 20.189 1.00 81.62 93 GLY A N 1
ATOM 725 C CA . GLY A 1 93 ? -2.609 -5.027 21.293 1.00 81.62 93 GLY A CA 1
ATOM 726 C C . GLY A 1 93 ? -3.467 -6.264 21.581 1.00 81.62 93 GLY A C 1
ATOM 727 O O . GLY A 1 93 ? -3.677 -6.588 22.753 1.00 81.62 93 GLY A O 1
ATOM 728 N N . ARG A 1 94 ? -4.007 -6.904 20.538 1.00 72.38 94 ARG A N 1
ATOM 729 C CA . ARG A 1 94 ? -4.890 -8.081 20.608 1.00 72.38 94 ARG A CA 1
ATOM 730 C C . ARG A 1 94 ? -4.204 -9.350 20.116 1.00 72.38 94 ARG A C 1
ATOM 732 O O . ARG A 1 94 ? -3.313 -9.245 19.248 1.00 72.38 94 ARG A O 1
#